Protein AF-A0A535F642-F1 (afdb_monomer_lite)

Sequence (163 aa):
LYGRPDVVITEFTNVEGLWRGGDRIFRDFLYTPAERPVVAQIFGCQPEYFYKAAHVVCELGFDGLDINMGCPAKTIANKGGGAGLIRVPDIAKAIIRAAQKGVRDWANGQTLEDLEMDLERTKRIRQMNEERVHLWGDPRLSKDAPGLRFNRHYRLGTRIAGA

Foldseek 3Di:
DDDQDPAAEFPEAELVCLFVNDPVSCVSLDDAPSRPQYEYEYKDQALQSLLLVLLLCLLLQHLYYHYQQADPPCVALVRCMHVVVVVVVVSVVSNVVSNVNSPVVSVVPDHNVNVVGDPVSSVVSLVSLVVNCVVPVPVQSDPPHPDSPSPPVPDPPPPPDDD

Radius of gyr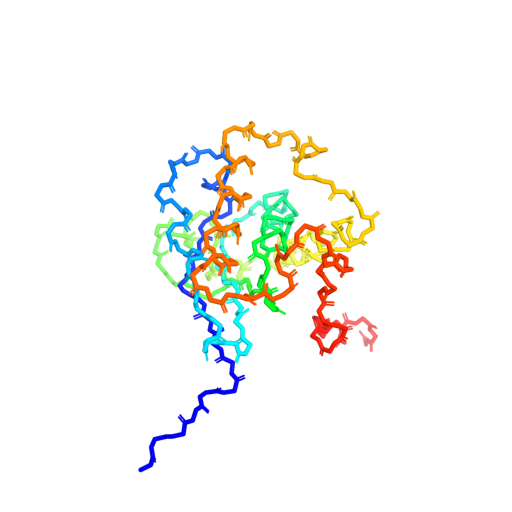ation: 15.93 Å; chains: 1; bounding box: 48×46×40 Å

pLDDT: mean 86.37, std 18.66, range [32.47, 98.81]

Structure (mmCIF, N/CA/C/O backbone):
data_AF-A0A535F642-F1
#
_entry.id   AF-A0A535F642-F1
#
loop_
_atom_site.group_PDB
_atom_site.id
_atom_site.type_symbol
_atom_site.label_atom_id
_atom_site.label_alt_id
_atom_site.label_comp_id
_atom_site.label_asym_id
_atom_site.label_entity_id
_atom_site.label_seq_id
_atom_site.pdbx_PDB_ins_code
_atom_site.Cartn_x
_atom_site.Cartn_y
_atom_site.Cartn_z
_atom_site.occupancy
_atom_site.B_iso_or_equiv
_atom_site.auth_seq_id
_atom_site.auth_comp_id
_atom_site.auth_asym_id
_atom_site.auth_atom_id
_atom_site.pdbx_PDB_model_num
ATOM 1 N N . LEU A 1 1 ? 8.966 -30.818 -13.283 1.00 51.69 1 LEU A N 1
ATOM 2 C CA . LEU A 1 1 ? 8.319 -29.584 -13.780 1.00 51.69 1 LEU A CA 1
ATOM 3 C C . LEU A 1 1 ? 7.514 -29.006 -12.630 1.00 51.69 1 LEU A C 1
ATOM 5 O O . LEU A 1 1 ? 6.480 -29.566 -12.298 1.00 51.69 1 LEU A O 1
ATOM 9 N N . TYR A 1 2 ? 8.024 -27.974 -11.962 1.00 76.19 2 TYR A N 1
ATOM 10 C CA . TYR A 1 2 ? 7.220 -27.208 -11.008 1.00 76.19 2 TYR A CA 1
ATOM 11 C C . TYR A 1 2 ? 6.466 -26.135 -11.802 1.00 76.19 2 TYR A C 1
ATOM 13 O O . TYR A 1 2 ? 7.060 -25.497 -12.671 1.00 76.19 2 TYR A O 1
ATOM 21 N N . GLY A 1 3 ? 5.157 -26.006 -11.578 1.00 82.56 3 GLY A N 1
ATOM 22 C CA . GLY A 1 3 ? 4.324 -25.014 -12.260 1.00 82.56 3 GLY A CA 1
ATOM 23 C C . GLY A 1 3 ? 4.656 -23.593 -11.802 1.00 82.56 3 GLY A C 1
ATOM 24 O O . GLY A 1 3 ? 4.975 -23.378 -10.633 1.00 82.56 3 GLY A O 1
ATOM 25 N N . ARG A 1 4 ? 4.586 -22.626 -12.724 1.00 88.62 4 ARG A N 1
ATOM 26 C CA . ARG A 1 4 ? 4.686 -21.198 -12.392 1.00 88.62 4 ARG A CA 1
ATOM 27 C C . ARG A 1 4 ? 3.379 -20.758 -11.714 1.00 88.62 4 ARG A C 1
ATOM 29 O O . ARG A 1 4 ? 2.325 -21.105 -12.242 1.00 88.62 4 ARG A O 1
ATOM 36 N N . PRO A 1 5 ? 3.419 -20.009 -10.600 1.00 92.12 5 PRO A N 1
ATOM 37 C CA . PRO A 1 5 ? 2.208 -19.461 -9.997 1.00 92.12 5 PRO A CA 1
ATOM 38 C C . PRO A 1 5 ? 1.509 -18.474 -10.946 1.00 92.12 5 PRO A C 1
ATOM 40 O O . PRO A 1 5 ? 2.170 -17.728 -11.674 1.00 92.12 5 PRO A O 1
ATOM 43 N N . ASP A 1 6 ? 0.175 -18.460 -10.919 1.00 93.75 6 ASP A N 1
ATOM 44 C CA . ASP A 1 6 ? -0.639 -17.522 -11.704 1.00 93.75 6 ASP A CA 1
ATOM 45 C C . ASP A 1 6 ? -0.570 -16.091 -11.161 1.00 93.75 6 ASP A C 1
ATOM 47 O O . ASP A 1 6 ? -0.642 -15.137 -11.932 1.00 93.75 6 ASP A O 1
ATOM 51 N N . VAL A 1 7 ? -0.428 -15.945 -9.839 1.00 95.25 7 VAL A N 1
ATOM 52 C CA . VAL A 1 7 ? -0.324 -14.670 -9.118 1.00 95.25 7 VAL A CA 1
ATOM 53 C C . VAL A 1 7 ? 0.658 -14.831 -7.962 1.00 95.25 7 VAL A C 1
ATOM 55 O O . VAL A 1 7 ? 0.629 -15.844 -7.262 1.00 95.25 7 VAL A O 1
ATOM 58 N N . VAL A 1 8 ? 1.499 -13.822 -7.744 1.00 96.50 8 VAL A N 1
ATOM 59 C CA . VAL A 1 8 ? 2.360 -13.705 -6.562 1.00 96.50 8 VAL A CA 1
ATOM 60 C C . VAL A 1 8 ? 1.824 -12.585 -5.675 1.00 96.50 8 VAL A C 1
ATOM 62 O O . VAL A 1 8 ? 1.442 -11.523 -6.164 1.00 96.50 8 VAL A O 1
ATOM 65 N N . ILE A 1 9 ? 1.774 -12.817 -4.366 1.00 96.31 9 ILE A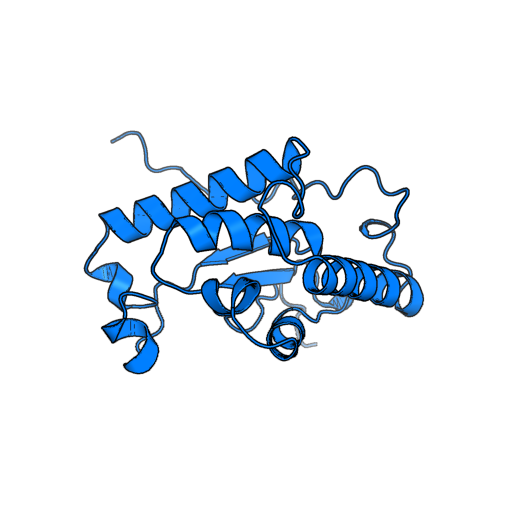 N 1
ATOM 66 C CA . ILE A 1 9 ? 1.341 -11.828 -3.374 1.00 96.31 9 ILE A CA 1
ATOM 67 C C . ILE A 1 9 ? 2.513 -11.588 -2.425 1.00 96.31 9 ILE A C 1
ATOM 69 O O . ILE A 1 9 ? 3.156 -12.548 -2.000 1.00 96.31 9 ILE A O 1
ATOM 73 N N . THR A 1 10 ? 2.809 -10.326 -2.119 1.00 96.06 10 THR A N 1
ATOM 74 C CA . THR A 1 10 ? 3.860 -9.978 -1.153 1.00 96.06 10 THR A CA 1
ATOM 75 C C . THR A 1 10 ? 3.475 -10.393 0.267 1.00 96.06 10 THR A C 1
ATOM 77 O O . THR A 1 10 ? 2.306 -10.635 0.575 1.00 96.06 10 THR A O 1
ATOM 80 N N . GLU A 1 11 ? 4.448 -10.371 1.176 1.00 91.62 11 GLU A N 1
ATOM 81 C CA . GLU A 1 11 ? 4.148 -10.263 2.606 1.00 91.62 11 GLU A CA 1
ATOM 82 C C . GLU A 1 11 ? 3.320 -8.995 2.900 1.00 91.62 11 GLU A C 1
ATOM 84 O O . GLU A 1 11 ? 3.280 -8.053 2.099 1.00 91.62 11 GLU A O 1
ATOM 89 N N . PHE A 1 12 ? 2.627 -8.972 4.043 1.00 89.38 12 PHE A N 1
ATOM 90 C CA . PHE A 1 12 ? 1.717 -7.877 4.383 1.00 89.38 12 PHE A CA 1
ATOM 91 C C . PHE A 1 12 ? 2.422 -6.672 5.013 1.00 89.38 12 PHE A C 1
ATOM 93 O O . PHE A 1 12 ? 3.069 -6.776 6.056 1.00 89.38 12 PHE A O 1
ATOM 100 N N . THR A 1 13 ? 2.166 -5.486 4.460 1.00 95.75 13 THR A N 1
ATOM 101 C CA . THR A 1 13 ? 2.769 -4.230 4.930 1.00 95.75 13 THR A CA 1
ATOM 102 C C . THR A 1 13 ? 1.775 -3.337 5.665 1.00 95.75 13 THR A C 1
ATOM 104 O O . THR A 1 13 ? 0.622 -3.177 5.261 1.00 95.75 13 THR A O 1
ATOM 107 N N . ASN A 1 14 ? 2.210 -2.717 6.764 1.00 95.88 14 ASN A N 1
ATOM 108 C CA . ASN A 1 14 ? 1.354 -1.826 7.543 1.00 95.88 14 ASN A CA 1
ATOM 109 C C . ASN A 1 14 ? 1.135 -0.484 6.823 1.00 95.88 14 ASN A C 1
ATOM 111 O O . ASN A 1 14 ? 2.097 0.225 6.531 1.00 95.88 14 ASN A O 1
ATOM 115 N N . VAL A 1 15 ? -0.124 -0.090 6.615 1.00 97.12 15 VAL A N 1
ATOM 116 C CA . VAL A 1 15 ? -0.463 1.146 5.884 1.00 97.12 15 VAL A CA 1
ATOM 117 C C . VAL A 1 15 ? -0.047 2.432 6.604 1.00 97.12 15 VAL A C 1
ATOM 119 O O . VAL A 1 15 ? 0.326 3.400 5.952 1.00 97.12 15 VAL A O 1
ATOM 122 N N . GLU A 1 16 ? -0.061 2.465 7.939 1.00 95.19 16 GLU A N 1
ATOM 123 C CA . GLU A 1 16 ? 0.347 3.660 8.698 1.00 95.19 16 GLU A CA 1
ATOM 124 C C . GLU A 1 16 ? 1.865 3.859 8.642 1.00 95.19 16 GLU A C 1
ATOM 126 O O . GLU A 1 16 ? 2.360 4.986 8.558 1.00 95.19 16 GLU A O 1
ATOM 131 N N . GLY A 1 17 ? 2.612 2.752 8.640 1.00 94.94 17 GLY A N 1
ATOM 132 C CA . GLY A 1 17 ? 4.067 2.755 8.543 1.00 94.94 17 GLY A CA 1
ATOM 133 C C . GLY A 1 17 ? 4.591 3.372 7.242 1.00 94.94 17 GLY A C 1
ATOM 134 O O . GLY A 1 17 ? 5.702 3.899 7.235 1.00 94.94 17 GLY A O 1
ATOM 135 N N . LEU A 1 18 ? 3.793 3.385 6.169 1.00 94.00 18 LEU A N 1
ATOM 136 C CA . LEU A 1 18 ? 4.160 4.048 4.912 1.00 94.00 18 LEU A CA 1
ATOM 137 C C . LEU A 1 18 ? 4.310 5.566 5.074 1.00 94.00 18 LEU A C 1
ATOM 139 O O . LEU A 1 18 ? 5.112 6.172 4.368 1.00 94.00 18 LEU A O 1
ATOM 143 N N . TRP A 1 19 ? 3.584 6.165 6.023 1.00 91.38 19 TRP A N 1
ATOM 144 C CA . TRP A 1 19 ? 3.661 7.595 6.338 1.00 91.38 19 TRP A CA 1
ATOM 145 C C . TRP A 1 19 ? 4.536 7.881 7.558 1.00 91.38 19 TRP A C 1
ATOM 147 O O . TRP A 1 19 ? 5.281 8.857 7.573 1.00 91.38 19 TRP A O 1
ATOM 157 N N . ARG A 1 20 ? 4.447 7.039 8.594 1.00 88.69 20 ARG A N 1
ATOM 158 C CA . ARG A 1 20 ? 5.036 7.315 9.917 1.00 88.69 20 ARG A CA 1
ATOM 159 C C . ARG A 1 20 ? 6.219 6.416 10.292 1.00 88.69 20 ARG A C 1
ATOM 161 O O . ARG A 1 20 ? 6.837 6.639 11.326 1.00 88.69 20 ARG A O 1
ATOM 168 N N . GLY A 1 21 ? 6.499 5.373 9.512 1.00 88.31 21 GLY A N 1
ATOM 169 C CA . GLY A 1 21 ? 7.513 4.357 9.822 1.00 88.31 21 GLY A CA 1
ATOM 170 C C . GLY A 1 21 ? 8.934 4.750 9.415 1.00 88.31 21 GLY A C 1
ATOM 171 O O . GLY A 1 21 ? 9.200 5.888 9.067 1.00 88.31 21 GLY A O 1
ATOM 172 N N . GLY A 1 22 ? 9.872 3.808 9.418 1.00 89.50 22 GLY A N 1
ATOM 173 C CA . GLY A 1 22 ? 11.195 4.018 8.812 1.00 89.50 22 GLY A CA 1
ATOM 174 C C . GLY A 1 22 ? 11.257 3.506 7.372 1.00 89.50 22 GLY A C 1
ATOM 175 O O . GLY A 1 22 ? 10.414 2.706 6.964 1.00 89.50 22 GLY A O 1
ATOM 176 N N . ASP A 1 23 ? 12.311 3.865 6.640 1.00 87.75 23 ASP A N 1
ATOM 177 C CA . ASP A 1 23 ? 12.541 3.446 5.243 1.00 87.75 23 ASP A CA 1
ATOM 178 C C . ASP A 1 23 ? 12.576 1.930 5.034 1.00 87.75 23 ASP A C 1
ATOM 180 O O . ASP A 1 23 ? 12.368 1.438 3.926 1.00 87.75 23 ASP A O 1
ATOM 184 N N . ARG A 1 24 ? 12.824 1.158 6.099 1.00 91.38 24 ARG A N 1
ATOM 185 C CA . ARG A 1 24 ? 12.838 -0.308 6.035 1.00 91.38 24 ARG A CA 1
ATOM 186 C C . ARG A 1 24 ? 11.519 -0.878 5.509 1.00 91.38 24 ARG A C 1
ATOM 188 O O . ARG A 1 24 ? 11.557 -1.944 4.909 1.00 91.38 24 ARG A O 1
ATOM 195 N N . ILE A 1 25 ? 10.401 -0.171 5.690 1.00 93.00 25 ILE A N 1
ATOM 196 C CA . ILE A 1 25 ? 9.086 -0.612 5.211 1.00 93.00 25 ILE A CA 1
ATOM 197 C C . ILE A 1 25 ? 9.028 -0.777 3.689 1.00 93.00 25 ILE A C 1
ATOM 199 O O . ILE A 1 25 ? 8.287 -1.605 3.176 1.00 93.00 25 ILE A O 1
ATOM 203 N N . PHE A 1 26 ? 9.855 -0.036 2.949 1.00 93.69 26 PHE A N 1
ATOM 204 C CA . PHE A 1 26 ? 9.901 -0.146 1.497 1.00 93.69 26 PHE A CA 1
ATOM 205 C C . PHE A 1 26 ? 10.512 -1.467 1.010 1.00 93.69 26 PHE A C 1
ATOM 207 O O . PHE A 1 26 ? 10.322 -1.834 -0.146 1.00 93.69 26 PHE A O 1
ATOM 214 N N . ARG A 1 27 ? 11.212 -2.213 1.881 1.00 93.31 27 ARG A N 1
ATOM 215 C CA . ARG A 1 27 ? 11.735 -3.548 1.547 1.00 93.31 27 ARG A CA 1
ATOM 216 C C . ARG A 1 27 ? 10.623 -4.558 1.297 1.00 93.31 27 ARG A C 1
ATOM 218 O O . ARG A 1 27 ? 10.797 -5.428 0.452 1.00 93.31 27 ARG A O 1
ATOM 225 N N . ASP A 1 28 ? 9.491 -4.397 1.976 1.00 94.25 28 ASP A N 1
ATOM 226 C CA . ASP A 1 28 ? 8.330 -5.281 1.847 1.00 94.25 28 ASP A CA 1
ATOM 227 C C . ASP A 1 28 ? 7.657 -5.139 0.464 1.00 94.25 28 ASP A C 1
ATOM 229 O O . ASP A 1 28 ? 6.843 -5.968 0.072 1.00 94.25 28 ASP A O 1
ATOM 233 N N . PHE A 1 29 ? 8.027 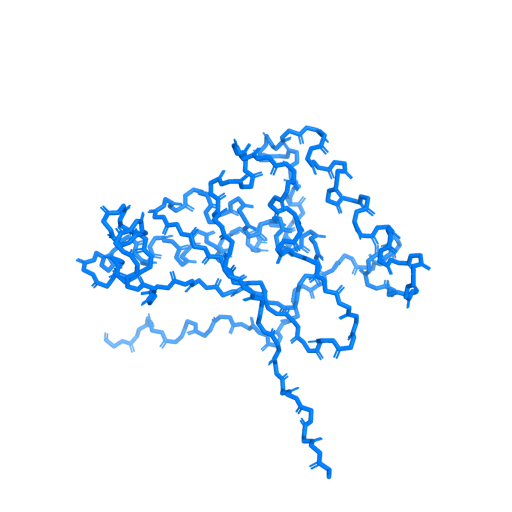-4.102 -0.298 1.00 94.94 29 PHE A N 1
ATOM 234 C CA . PHE A 1 29 ? 7.536 -3.833 -1.648 1.00 94.94 29 PHE A CA 1
ATOM 235 C C . PHE A 1 29 ? 8.556 -4.138 -2.756 1.00 94.94 29 PHE A C 1
ATOM 237 O O . PHE A 1 29 ? 8.372 -3.716 -3.901 1.00 94.94 29 PHE A O 1
ATOM 244 N N . LEU A 1 30 ? 9.653 -4.828 -2.445 1.00 93.56 30 LEU A N 1
ATOM 245 C CA . LEU A 1 30 ? 10.595 -5.275 -3.468 1.00 93.56 30 LEU A CA 1
ATOM 246 C C . LEU A 1 30 ? 10.027 -6.482 -4.216 1.00 93.56 30 LEU A C 1
ATOM 248 O O . LEU A 1 30 ? 9.542 -7.426 -3.604 1.00 93.56 30 LEU A O 1
ATOM 252 N N . TYR A 1 31 ? 10.122 -6.445 -5.541 1.00 93.81 31 TYR A N 1
ATOM 253 C CA . TYR A 1 31 ? 9.771 -7.550 -6.427 1.00 93.81 31 TYR A CA 1
ATOM 254 C C . TYR A 1 31 ? 10.587 -7.467 -7.722 1.00 93.81 31 TYR A C 1
ATOM 256 O O . TYR A 1 31 ? 11.152 -6.424 -8.072 1.00 93.81 31 TYR A O 1
ATOM 264 N N . THR A 1 32 ? 10.613 -8.571 -8.455 1.00 92.31 32 THR A N 1
ATOM 265 C CA . THR A 1 32 ? 11.235 -8.727 -9.770 1.00 92.31 32 THR A CA 1
ATOM 266 C C . THR A 1 32 ? 10.169 -8.913 -10.856 1.00 92.31 32 THR A C 1
ATOM 268 O O . THR A 1 32 ? 9.058 -9.370 -10.574 1.00 92.31 32 THR A O 1
ATOM 271 N N . PRO A 1 33 ? 10.469 -8.627 -12.137 1.00 89.69 33 PRO A N 1
ATOM 272 C CA . PRO A 1 33 ? 9.507 -8.857 -13.217 1.00 89.69 33 PRO A CA 1
ATOM 273 C C . PRO A 1 33 ? 9.033 -10.314 -13.351 1.00 89.69 33 PRO A C 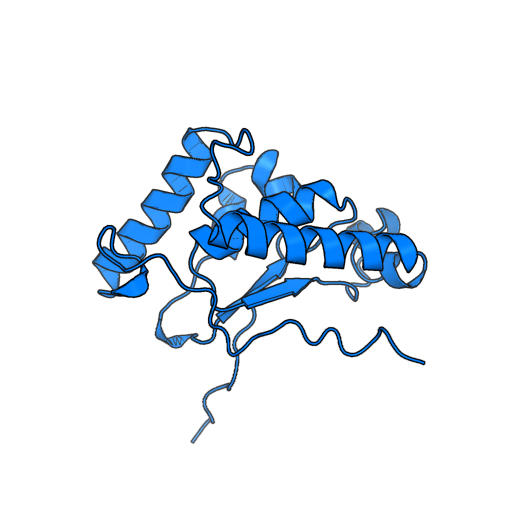1
ATOM 275 O O . PRO A 1 33 ? 7.933 -10.545 -13.851 1.00 89.69 33 PRO A O 1
ATOM 278 N N . ALA A 1 34 ? 9.828 -11.289 -12.894 1.00 90.50 34 ALA A N 1
ATOM 279 C CA . ALA A 1 34 ? 9.489 -12.713 -12.948 1.00 90.50 34 ALA A CA 1
ATOM 280 C C . ALA A 1 34 ? 8.305 -13.090 -12.038 1.00 90.50 34 ALA A C 1
ATOM 282 O O . ALA A 1 34 ? 7.584 -14.044 -12.338 1.00 90.50 34 ALA A O 1
ATOM 283 N N . GLU A 1 35 ? 8.076 -12.321 -10.970 1.00 93.19 35 GLU A N 1
ATOM 284 C CA . GLU A 1 35 ? 6.976 -12.518 -10.017 1.00 93.19 35 GLU A CA 1
ATOM 285 C C . GLU A 1 35 ? 5.634 -12.018 -10.554 1.00 93.19 35 GLU A C 1
ATOM 287 O O . GLU A 1 35 ? 4.597 -12.207 -9.927 1.00 93.19 35 GLU A O 1
ATOM 292 N N . ARG A 1 36 ? 5.618 -11.384 -11.730 1.00 92.12 36 ARG A N 1
ATOM 293 C CA . ARG A 1 36 ? 4.382 -10.826 -12.261 1.00 92.12 36 ARG A CA 1
ATOM 294 C C . ARG A 1 36 ? 3.410 -11.900 -12.774 1.00 92.12 36 ARG A C 1
ATOM 296 O O . ARG A 1 36 ? 3.842 -12.835 -13.470 1.00 92.12 36 ARG A O 1
ATOM 303 N N . PRO A 1 37 ? 2.094 -11.723 -12.541 1.00 94.88 37 PRO A N 1
ATOM 304 C CA . PRO A 1 37 ? 1.469 -10.578 -11.867 1.00 94.88 37 PRO A CA 1
ATOM 305 C C . PRO A 1 37 ? 1.700 -10.583 -10.347 1.00 94.88 37 PRO A C 1
ATOM 307 O O . PRO A 1 37 ? 1.470 -11.595 -9.687 1.00 94.88 37 PRO A O 1
ATOM 310 N N . VAL A 1 38 ? 2.142 -9.437 -9.816 1.00 94.88 38 VAL A N 1
ATOM 311 C CA . VAL A 1 38 ? 2.496 -9.267 -8.399 1.00 94.88 38 VAL A CA 1
ATOM 312 C C . VAL A 1 38 ? 1.533 -8.309 -7.701 1.00 94.88 38 VAL A C 1
ATOM 314 O O . VAL A 1 38 ? 1.276 -7.199 -8.175 1.00 94.88 38 VAL A O 1
ATOM 317 N N . VAL A 1 39 ? 0.993 -8.740 -6.566 1.00 97.44 39 VAL A N 1
ATOM 318 C CA . VAL A 1 39 ? -0.014 -8.020 -5.780 1.00 97.44 39 VAL A CA 1
ATOM 319 C C . VAL A 1 39 ? 0.586 -7.619 -4.438 1.00 97.44 39 VAL A C 1
ATOM 321 O O . VAL A 1 39 ? 1.073 -8.472 -3.697 1.00 97.44 39 VAL A O 1
ATOM 324 N N . ALA A 1 40 ? 0.530 -6.331 -4.104 1.00 97.81 40 ALA A N 1
ATOM 325 C CA . ALA A 1 40 ? 0.945 -5.866 -2.785 1.00 97.81 40 ALA A CA 1
ATOM 326 C C . ALA A 1 40 ? -0.150 -6.168 -1.759 1.00 97.81 40 ALA A C 1
ATOM 328 O O . ALA A 1 40 ? -1.282 -5.702 -1.917 1.00 97.81 40 ALA A O 1
ATOM 329 N N . GLN A 1 41 ? 0.181 -6.893 -0.693 1.00 98.12 41 GLN A N 1
ATOM 330 C CA . GLN A 1 41 ? -0.728 -7.086 0.435 1.00 98.12 41 GLN A CA 1
ATOM 331 C C . GLN A 1 41 ? -0.475 -6.023 1.512 1.00 98.12 41 GLN A C 1
ATOM 333 O O . GLN A 1 41 ? 0.650 -5.826 1.967 1.00 98.12 41 GLN A O 1
ATOM 338 N N . ILE A 1 42 ? -1.529 -5.336 1.952 1.00 98.12 42 ILE A N 1
ATOM 339 C CA . ILE A 1 42 ? -1.449 -4.289 2.980 1.00 98.12 42 ILE A CA 1
ATOM 340 C C . ILE A 1 42 ? -2.425 -4.536 4.133 1.00 98.12 42 ILE A C 1
ATOM 342 O O . ILE A 1 42 ? -3.451 -5.198 3.973 1.00 98.12 42 ILE A O 1
ATOM 346 N N . PHE A 1 43 ? -2.127 -3.994 5.317 1.00 97.62 43 PHE A N 1
ATOM 347 C CA . PHE A 1 43 ? -2.973 -4.147 6.504 1.00 97.62 43 PHE A CA 1
ATOM 348 C C . PHE A 1 43 ? -3.002 -2.902 7.400 1.00 97.62 43 PHE A C 1
ATOM 350 O O . PHE A 1 43 ? -2.064 -2.108 7.442 1.00 97.62 43 PHE A O 1
ATOM 357 N N . GLY A 1 44 ? -4.076 -2.771 8.180 1.00 96.75 44 GLY A N 1
ATOM 358 C CA . GLY A 1 44 ? -4.332 -1.670 9.109 1.00 96.75 44 GLY A CA 1
ATOM 359 C C . GLY A 1 44 ? -5.805 -1.632 9.509 1.00 96.75 44 GLY A C 1
ATOM 360 O O . GLY A 1 44 ? -6.542 -2.576 9.227 1.00 96.75 44 GLY A O 1
ATOM 361 N N . CYS A 1 45 ? -6.238 -0.545 10.145 1.00 95.50 45 CYS A N 1
ATOM 362 C CA . CYS A 1 45 ? -7.632 -0.370 10.576 1.00 95.50 45 CYS A CA 1
ATOM 363 C C . CYS A 1 45 ? -8.238 1.001 10.230 1.00 95.50 45 CYS A C 1
ATOM 365 O O . CYS A 1 45 ? -9.428 1.215 10.442 1.00 95.50 45 CYS A O 1
ATOM 367 N N . GLN A 1 46 ? -7.448 1.921 9.674 1.00 97.50 46 GLN A N 1
ATOM 368 C CA . GLN A 1 46 ? -7.858 3.298 9.406 1.00 97.50 46 GLN A CA 1
ATOM 369 C C . GLN A 1 46 ? -8.047 3.529 7.896 1.00 97.50 46 GLN A C 1
ATOM 371 O O . GLN A 1 46 ? -7.052 3.507 7.167 1.00 97.50 46 GLN A O 1
ATOM 376 N N . PRO A 1 47 ? -9.281 3.773 7.403 1.00 98.44 47 PRO A N 1
ATOM 377 C CA . PRO A 1 47 ? -9.564 3.924 5.972 1.00 98.44 47 PRO A CA 1
ATOM 378 C C . PRO A 1 47 ? -8.697 4.967 5.253 1.00 98.44 47 PRO A C 1
ATOM 380 O O . PRO A 1 47 ? -8.256 4.723 4.133 1.00 98.44 47 PRO A O 1
ATOM 383 N N . GLU A 1 48 ? -8.397 6.096 5.899 1.00 98.12 48 GLU A N 1
ATOM 384 C CA . GLU A 1 48 ? -7.531 7.151 5.350 1.00 98.12 48 GLU A CA 1
ATOM 385 C C . GLU A 1 48 ? -6.175 6.603 4.880 1.00 98.12 48 GLU A C 1
ATOM 387 O O . GLU A 1 48 ? -5.720 6.901 3.775 1.00 98.12 48 GLU A O 1
ATOM 392 N N . TYR A 1 49 ? -5.543 5.750 5.687 1.00 98.25 49 TYR A N 1
ATOM 393 C CA . TYR A 1 49 ? -4.243 5.189 5.341 1.00 98.25 49 TYR A CA 1
ATOM 394 C C . TYR A 1 49 ? -4.326 4.161 4.215 1.00 98.25 49 TYR A C 1
ATOM 396 O O . TYR A 1 49 ? -3.353 3.999 3.490 1.00 98.25 49 TYR A O 1
ATOM 404 N N . PHE A 1 50 ? -5.474 3.515 3.999 1.00 98.62 50 PHE A N 1
ATOM 405 C CA . PHE A 1 50 ? -5.672 2.647 2.833 1.00 98.62 50 PHE A CA 1
ATOM 406 C C . PHE A 1 50 ? -5.824 3.438 1.533 1.00 98.62 50 PHE A C 1
ATOM 408 O O . PHE A 1 50 ? -5.298 3.015 0.507 1.00 98.62 50 PHE A O 1
ATOM 415 N N . TYR A 1 51 ? -6.488 4.597 1.569 1.00 98.69 51 TYR A N 1
ATOM 416 C CA . TYR A 1 51 ? -6.538 5.516 0.426 1.00 98.69 51 TYR A CA 1
ATOM 417 C C . TYR A 1 51 ? -5.135 5.972 0.010 1.00 98.69 51 TYR A C 1
ATOM 419 O O . TYR A 1 51 ? -4.754 5.914 -1.161 1.00 98.69 51 TYR A O 1
ATOM 427 N N . LYS A 1 52 ? -4.353 6.373 1.011 1.00 98.19 52 LYS A N 1
ATOM 428 C CA . LYS A 1 52 ? -2.964 6.806 0.891 1.00 98.19 52 LYS A CA 1
ATOM 429 C C . LYS A 1 52 ? -2.047 5.672 0.404 1.00 98.19 52 LYS A C 1
ATOM 431 O O . LYS A 1 52 ? -1.364 5.814 -0.608 1.00 98.19 52 LYS A O 1
ATOM 436 N N . ALA A 1 53 ? -2.099 4.504 1.041 1.00 98.00 53 ALA A N 1
ATOM 437 C CA . ALA A 1 53 ? -1.312 3.333 0.654 1.00 98.00 53 ALA A CA 1
ATOM 438 C C . ALA A 1 53 ? -1.628 2.840 -0.765 1.00 98.00 53 ALA A C 1
ATOM 440 O O . ALA A 1 53 ? -0.722 2.395 -1.463 1.00 98.00 53 ALA A O 1
ATOM 441 N N . ALA A 1 54 ? -2.880 2.954 -1.221 1.00 98.38 54 ALA A N 1
ATOM 442 C CA . ALA A 1 54 ? -3.242 2.595 -2.588 1.00 98.38 54 ALA A CA 1
ATOM 443 C C . ALA A 1 54 ? -2.473 3.415 -3.636 1.00 98.38 54 ALA A C 1
ATOM 445 O O . ALA A 1 54 ? -2.011 2.834 -4.615 1.00 98.38 54 ALA A O 1
ATOM 446 N N . HIS A 1 55 ? -2.262 4.717 -3.408 1.00 97.69 55 HIS A N 1
ATOM 447 C CA . HIS A 1 55 ? -1.431 5.541 -4.294 1.00 97.69 55 HIS A CA 1
ATOM 448 C C . HIS A 1 55 ? 0.016 5.045 -4.313 1.00 97.69 55 HIS A C 1
ATOM 450 O O . HIS A 1 55 ? 0.593 4.894 -5.381 1.00 97.69 55 HIS A O 1
ATOM 456 N N . VAL A 1 56 ? 0.581 4.715 -3.147 1.00 97.06 56 VAL A N 1
ATOM 457 C CA . VAL A 1 56 ? 1.954 4.186 -3.041 1.00 97.06 56 VAL A CA 1
ATOM 458 C C . VAL A 1 56 ? 2.106 2.869 -3.798 1.00 97.06 56 VAL A C 1
ATOM 460 O O . VAL A 1 56 ? 3.071 2.696 -4.535 1.00 97.06 56 VAL A O 1
ATOM 463 N N . VAL A 1 57 ? 1.151 1.948 -3.653 1.00 97.38 57 VAL A N 1
ATOM 464 C CA . VAL A 1 57 ? 1.164 0.657 -4.359 1.00 97.38 57 VAL A CA 1
ATOM 465 C C . VAL A 1 57 ? 1.090 0.853 -5.876 1.00 97.38 57 VAL A C 1
ATOM 467 O O . VAL A 1 57 ? 1.815 0.180 -6.612 1.00 97.38 57 VAL A O 1
ATOM 470 N N . CYS A 1 58 ? 0.257 1.786 -6.346 1.00 95.69 58 CYS A N 1
ATOM 471 C CA . CYS A 1 58 ? 0.181 2.120 -7.768 1.00 95.69 58 CYS A CA 1
ATOM 472 C C . CYS A 1 58 ? 1.487 2.748 -8.271 1.00 95.69 58 CYS A C 1
ATOM 474 O O . CYS A 1 58 ? 2.021 2.307 -9.286 1.00 95.69 58 CYS A O 1
ATOM 476 N N . GLU A 1 59 ? 2.037 3.711 -7.527 1.00 94.50 59 GLU A N 1
ATOM 477 C CA . GLU A 1 59 ? 3.292 4.390 -7.859 1.00 94.50 59 GLU A CA 1
ATOM 478 C C . GLU A 1 59 ? 4.471 3.408 -7.920 1.00 94.50 59 GLU A C 1
ATOM 480 O O . GLU A 1 59 ? 5.315 3.492 -8.805 1.00 94.50 59 GLU A O 1
ATOM 485 N N . LEU A 1 60 ? 4.508 2.419 -7.021 1.00 94.06 60 LEU A N 1
ATOM 486 C CA . LEU A 1 60 ? 5.502 1.340 -7.021 1.00 94.06 60 LEU A CA 1
ATOM 487 C C . LEU A 1 60 ? 5.288 0.314 -8.147 1.00 94.06 60 LEU A C 1
ATOM 489 O O . LEU A 1 60 ? 6.124 -0.569 -8.351 1.00 94.06 60 LEU A O 1
ATOM 493 N N . GLY A 1 61 ? 4.193 0.403 -8.897 1.00 92.81 61 GLY A N 1
ATOM 494 C CA . GLY A 1 61 ? 3.974 -0.377 -10.109 1.00 92.81 61 GLY A CA 1
ATOM 495 C C . GLY A 1 61 ? 3.517 -1.819 -9.918 1.00 92.81 61 GLY A C 1
ATOM 496 O O . GLY A 1 61 ? 3.781 -2.659 -10.787 1.00 92.81 61 GLY A O 1
ATOM 497 N N . PHE A 1 62 ? 2.871 -2.120 -8.792 1.00 94.81 62 PHE A N 1
ATOM 498 C CA . PHE A 1 62 ? 2.239 -3.420 -8.564 1.00 94.81 62 PHE A CA 1
ATOM 499 C C . PHE A 1 62 ? 1.080 -3.665 -9.537 1.00 94.81 62 PHE A C 1
ATOM 501 O O . PHE A 1 62 ? 0.414 -2.733 -9.985 1.00 94.81 62 PHE A O 1
ATOM 508 N N . ASP A 1 63 ? 0.820 -4.936 -9.850 1.00 94.62 63 ASP A N 1
ATOM 509 C CA . ASP A 1 63 ? -0.290 -5.338 -10.723 1.00 94.62 63 ASP A CA 1
ATOM 510 C C . ASP A 1 63 ? -1.635 -5.391 -9.973 1.00 94.62 63 ASP A C 1
ATOM 512 O O . ASP A 1 63 ? -2.696 -5.414 -10.602 1.00 94.62 63 ASP A O 1
ATOM 516 N N . GLY A 1 64 ? -1.599 -5.398 -8.636 1.00 95.19 64 GLY A N 1
ATOM 517 C CA . GLY A 1 64 ? -2.782 -5.391 -7.785 1.00 95.19 64 GLY A CA 1
ATOM 518 C C . GLY A 1 64 ? -2.502 -4.973 -6.341 1.00 95.19 64 GLY A C 1
ATOM 519 O O . GLY A 1 64 ? -1.354 -4.860 -5.909 1.00 95.19 64 GLY A O 1
ATOM 520 N N . LEU A 1 65 ? -3.587 -4.777 -5.593 1.00 97.12 65 LEU A N 1
ATOM 521 C CA . LEU A 1 65 ? -3.592 -4.484 -4.162 1.00 97.12 65 LEU A CA 1
ATOM 522 C C . LEU A 1 65 ? -4.533 -5.465 -3.460 1.00 97.12 65 LEU A C 1
ATOM 524 O O . LEU A 1 65 ? -5.693 -5.595 -3.857 1.00 97.12 65 LEU A O 1
ATOM 528 N N . ASP A 1 66 ? -4.041 -6.107 -2.406 1.00 98.19 66 ASP A N 1
ATOM 529 C CA . ASP A 1 66 ? -4.808 -6.969 -1.510 1.00 98.19 66 ASP A CA 1
ATOM 530 C C . ASP A 1 66 ? -4.861 -6.378 -0.092 1.00 98.19 66 ASP A C 1
ATOM 532 O O . ASP A 1 66 ? -3.929 -5.709 0.359 1.00 98.19 66 ASP A O 1
ATOM 536 N N . ILE A 1 67 ? -5.965 -6.613 0.620 1.00 98.19 67 ILE A N 1
ATOM 537 C CA . ILE A 1 67 ? -6.171 -6.114 1.983 1.00 98.19 67 ILE A CA 1
ATOM 538 C C . ILE A 1 67 ? -6.242 -7.302 2.933 1.00 98.19 67 ILE A C 1
ATOM 540 O O . ILE A 1 67 ? -7.218 -8.055 2.937 1.00 98.19 67 ILE A O 1
ATOM 544 N N . ASN A 1 68 ? -5.249 -7.426 3.812 1.00 97.19 68 ASN A N 1
ATOM 545 C CA . ASN A 1 68 ? -5.252 -8.476 4.818 1.00 97.19 68 ASN A CA 1
ATOM 546 C C . ASN A 1 68 ? -6.334 -8.204 5.879 1.00 97.19 68 ASN A C 1
ATOM 548 O O . ASN A 1 68 ? -6.187 -7.338 6.747 1.00 97.19 68 ASN A O 1
ATOM 552 N N . MET A 1 69 ? -7.409 -8.990 5.827 1.00 96.75 69 MET A N 1
ATOM 553 C CA . MET A 1 69 ? -8.502 -8.992 6.811 1.00 96.75 69 MET A CA 1
ATOM 554 C C . MET A 1 69 ? -8.558 -10.290 7.635 1.00 96.75 69 MET A C 1
ATOM 556 O O . MET A 1 69 ? -9.558 -10.566 8.292 1.00 96.75 69 MET A O 1
ATOM 560 N N . GLY A 1 70 ? -7.497 -11.106 7.587 1.00 94.44 70 GLY A N 1
ATOM 561 C CA . GLY A 1 70 ? -7.501 -12.471 8.128 1.00 94.44 70 GLY A CA 1
ATOM 562 C C . GLY A 1 70 ? -6.455 -12.758 9.203 1.00 94.44 70 GLY A C 1
ATOM 563 O O . GLY A 1 70 ? -6.591 -13.748 9.915 1.00 94.44 70 GLY A O 1
ATOM 564 N N . CYS A 1 71 ? -5.420 -11.924 9.360 1.00 93.50 71 CYS A N 1
ATOM 565 C CA . CYS A 1 71 ? -4.329 -12.226 10.288 1.00 93.50 71 CYS A CA 1
ATOM 566 C C . CYS A 1 71 ? -4.822 -12.278 11.753 1.00 93.50 71 CYS A C 1
ATOM 568 O O . CYS A 1 71 ? -5.339 -11.271 12.251 1.00 93.50 71 CYS A O 1
ATOM 570 N N . PRO A 1 72 ? -4.649 -13.411 12.469 1.00 94.12 72 PRO A N 1
ATOM 571 C CA . PRO A 1 72 ? -5.123 -13.573 13.844 1.00 94.12 72 PRO A CA 1
ATOM 572 C C . PRO A 1 72 ? -4.137 -13.030 14.889 1.00 94.12 72 PRO A C 1
ATOM 574 O O . PRO A 1 72 ? -4.418 -13.087 16.087 1.00 94.12 72 PRO A O 1
ATOM 577 N N . ALA A 1 73 ? -2.966 -12.529 14.471 1.00 94.88 73 ALA A N 1
ATOM 578 C CA . ALA A 1 73 ? -1.941 -12.027 15.378 1.00 94.88 73 ALA A CA 1
ATOM 579 C C . ALA A 1 73 ? -2.525 -10.970 16.325 1.00 94.88 73 ALA A C 1
ATOM 581 O O . ALA A 1 73 ? -3.033 -9.938 15.885 1.00 94.88 73 ALA A O 1
ATOM 582 N N . LYS A 1 74 ? -2.420 -11.204 17.640 1.00 93.38 74 LYS A N 1
ATOM 583 C CA . LYS A 1 74 ? -3.018 -10.338 18.675 1.00 93.38 74 LYS A CA 1
ATOM 584 C C . LYS A 1 74 ? -2.594 -8.874 18.537 1.00 93.38 74 LYS A C 1
ATOM 586 O O . LYS A 1 74 ? -3.404 -7.981 18.752 1.00 93.38 74 LYS A O 1
ATOM 591 N N . THR A 1 75 ? -1.348 -8.627 18.137 1.00 92.31 75 THR A N 1
ATOM 592 C CA . THR A 1 75 ? -0.786 -7.283 17.917 1.00 92.31 75 THR A CA 1
ATOM 593 C C . THR A 1 75 ? -1.473 -6.505 16.790 1.00 92.31 75 THR A C 1
ATOM 595 O O . THR A 1 75 ? -1.444 -5.275 16.810 1.00 92.31 75 THR A O 1
ATOM 598 N N . ILE A 1 76 ? -2.104 -7.207 15.843 1.00 92.00 76 ILE A N 1
ATOM 599 C CA . ILE A 1 76 ? -2.853 -6.652 14.710 1.00 92.00 76 ILE A CA 1
ATOM 600 C C . ILE A 1 76 ? -4.357 -6.675 15.019 1.00 92.00 76 ILE A C 1
ATOM 602 O O . ILE A 1 76 ? -5.015 -5.633 14.988 1.00 92.00 76 ILE A O 1
ATOM 606 N N . ALA A 1 77 ? -4.889 -7.841 15.399 1.00 94.31 77 ALA A N 1
ATOM 607 C CA . ALA A 1 77 ? -6.314 -8.057 15.641 1.00 94.31 77 ALA A CA 1
ATOM 608 C C . ALA A 1 77 ? -6.876 -7.192 16.780 1.00 94.31 77 ALA A C 1
ATOM 610 O O . ALA A 1 77 ? -7.979 -6.655 16.655 1.00 94.31 77 ALA A O 1
ATOM 611 N N . ASN A 1 78 ? -6.118 -6.989 17.866 1.00 92.44 78 ASN A N 1
ATOM 612 C CA . ASN A 1 78 ? -6.562 -6.144 18.983 1.00 92.44 78 ASN A CA 1
ATOM 613 C C . ASN A 1 78 ? -6.577 -4.651 18.633 1.00 92.44 78 ASN A C 1
ATOM 615 O O . ASN A 1 78 ? -7.277 -3.887 19.287 1.00 92.44 78 ASN A O 1
ATOM 619 N N . LYS A 1 79 ? -5.842 -4.235 17.594 1.00 91.50 79 LYS A N 1
ATOM 620 C CA . LYS A 1 79 ? -5.872 -2.864 17.060 1.00 91.50 79 LYS A CA 1
ATOM 621 C C . LYS A 1 79 ? -6.954 -2.672 15.990 1.00 91.50 79 LYS A C 1
ATOM 623 O O . LYS A 1 79 ? -7.008 -1.624 15.358 1.00 91.50 79 LYS A O 1
ATOM 628 N N . GLY A 1 80 ? -7.794 -3.685 15.760 1.00 90.75 80 GLY A N 1
ATOM 629 C CA . GLY A 1 80 ? -8.865 -3.643 14.767 1.00 90.75 80 GLY A CA 1
ATOM 630 C C . GLY A 1 80 ? -8.415 -3.901 13.327 1.00 90.75 80 GLY A C 1
ATOM 631 O O . GLY A 1 80 ? -9.213 -3.691 12.425 1.00 90.75 80 GLY A O 1
ATOM 632 N N . GLY A 1 81 ? -7.171 -4.337 13.091 1.00 93.12 81 GLY A N 1
ATOM 633 C CA . GLY A 1 81 ? -6.698 -4.781 11.772 1.00 93.12 81 GLY A CA 1
ATOM 634 C C . GLY A 1 81 ? -6.775 -6.303 11.607 1.00 93.12 81 GLY A C 1
ATOM 635 O O . GLY A 1 81 ? -7.093 -7.015 12.560 1.00 93.12 81 GLY A O 1
ATOM 636 N N . GLY A 1 82 ? -6.444 -6.831 10.423 1.00 94.69 82 GLY A N 1
ATOM 637 C CA . GLY A 1 82 ? -6.441 -8.282 10.177 1.00 94.69 82 GLY A CA 1
ATOM 638 C C . GLY A 1 82 ? -7.794 -8.914 10.521 1.00 94.69 82 GLY A C 1
ATOM 639 O O . GLY A 1 82 ? -8.836 -8.331 10.223 1.00 94.69 82 GLY A O 1
ATOM 640 N N . ALA A 1 83 ? -7.793 -10.049 11.228 1.00 96.12 83 ALA A N 1
ATOM 641 C CA . ALA A 1 83 ? -9.021 -10.724 11.670 1.00 96.12 83 ALA A CA 1
ATOM 642 C C . ALA A 1 83 ? -9.912 -9.862 12.589 1.00 96.12 83 ALA A C 1
ATOM 644 O O . ALA A 1 83 ? -11.100 -10.142 12.747 1.00 96.12 83 ALA A O 1
ATOM 645 N N . GLY A 1 84 ? -9.371 -8.788 13.181 1.00 96.19 84 GLY A N 1
ATOM 646 C CA . GLY A 1 84 ? -10.154 -7.811 13.938 1.00 96.19 84 GLY A CA 1
ATOM 647 C C . GLY A 1 84 ? -11.265 -7.168 13.101 1.00 96.19 84 GLY A C 1
ATOM 648 O O . GLY A 1 84 ? -12.345 -6.918 13.639 1.00 96.19 84 GLY A O 1
ATOM 649 N N . LEU A 1 85 ? -11.038 -6.997 11.791 1.00 97.00 85 LEU A N 1
ATOM 650 C CA . LEU A 1 85 ? -11.989 -6.397 10.850 1.00 97.00 85 LEU A CA 1
ATOM 651 C C . LEU A 1 85 ? -13.252 -7.241 10.634 1.00 97.00 85 LEU A C 1
ATOM 653 O O . LEU A 1 85 ? -14.306 -6.680 10.343 1.00 97.00 85 LEU A O 1
ATOM 657 N N . ILE A 1 86 ? -13.185 -8.561 10.850 1.00 95.69 86 ILE A N 1
ATOM 658 C CA . ILE A 1 86 ? -14.336 -9.475 10.717 1.00 95.69 86 ILE A CA 1
ATOM 659 C C . ILE A 1 86 ? -15.471 -9.071 11.672 1.00 95.69 86 ILE A C 1
ATOM 661 O O . ILE A 1 86 ? -16.646 -9.212 11.345 1.00 95.69 86 ILE A O 1
ATOM 665 N N . ARG A 1 87 ? -15.127 -8.519 12.843 1.00 94.75 87 ARG A N 1
ATOM 666 C CA . ARG A 1 87 ? -16.096 -8.078 13.860 1.00 94.75 87 ARG A CA 1
ATOM 667 C C . ARG A 1 87 ? -16.637 -6.666 13.618 1.00 94.75 87 ARG A C 1
ATOM 669 O O . ARG A 1 87 ? -17.587 -6.270 14.283 1.00 94.75 87 ARG A O 1
ATOM 676 N N . VAL A 1 88 ? -16.036 -5.909 12.699 1.00 96.00 88 VAL A N 1
ATOM 677 C CA . VAL A 1 88 ? -16.393 -4.514 12.389 1.00 96.00 88 VAL A CA 1
ATOM 678 C C . VAL A 1 88 ? -16.590 -4.331 10.875 1.00 96.00 88 VAL A C 1
ATOM 680 O O . VAL A 1 88 ? -15.842 -3.595 10.224 1.00 96.00 88 VAL A O 1
ATOM 683 N N . PRO A 1 89 ? -17.603 -4.989 10.276 1.00 96.56 89 PRO A N 1
ATOM 684 C CA . PRO A 1 89 ? -17.781 -5.037 8.823 1.00 96.56 89 PRO A CA 1
ATOM 685 C C . PRO A 1 89 ? -17.951 -3.659 8.170 1.00 96.56 89 PRO A C 1
ATOM 687 O O . PRO A 1 89 ? -17.585 -3.485 7.009 1.00 96.56 89 PRO A O 1
ATOM 690 N N . ASP A 1 90 ? -18.461 -2.659 8.888 1.00 97.75 90 ASP A N 1
ATOM 691 C CA . ASP A 1 90 ? -18.591 -1.303 8.345 1.00 97.75 90 ASP A CA 1
ATOM 692 C C . ASP A 1 90 ? -17.237 -0.600 8.195 1.00 97.75 90 ASP A C 1
ATOM 694 O O . ASP A 1 90 ? -17.007 0.076 7.189 1.00 97.75 90 ASP A O 1
ATOM 698 N N . ILE A 1 91 ? -16.296 -0.846 9.112 1.00 97.25 91 ILE A N 1
ATOM 699 C CA . ILE A 1 91 ? -14.907 -0.392 8.963 1.00 97.25 91 ILE A CA 1
ATOM 700 C C . ILE A 1 91 ? -14.232 -1.134 7.809 1.00 97.25 91 ILE A C 1
ATOM 702 O O . ILE A 1 91 ? -13.579 -0.501 6.981 1.00 97.25 91 ILE A O 1
ATOM 706 N N . ALA A 1 92 ? -14.446 -2.448 7.684 1.00 98.12 92 ALA A N 1
ATOM 707 C CA . ALA A 1 92 ? -13.922 -3.225 6.559 1.00 98.12 92 ALA A CA 1
ATOM 708 C C . ALA A 1 92 ? -14.413 -2.675 5.202 1.00 98.12 92 ALA A C 1
ATOM 710 O O . ALA A 1 92 ? -13.614 -2.458 4.288 1.00 98.12 92 ALA A O 1
ATOM 711 N N . LYS A 1 93 ? -15.710 -2.355 5.082 1.00 98.50 93 LYS A N 1
ATOM 712 C CA . LYS A 1 93 ? -16.279 -1.705 3.886 1.00 98.50 93 LYS A CA 1
ATOM 713 C C . LYS A 1 93 ? -15.665 -0.328 3.633 1.00 98.50 93 LYS A C 1
ATOM 715 O O . LYS A 1 93 ? -15.372 -0.004 2.482 1.00 98.50 93 LYS A O 1
ATOM 720 N N . ALA A 1 94 ? -15.483 0.486 4.674 1.00 98.62 94 ALA A N 1
ATOM 721 C CA . ALA A 1 94 ? -14.868 1.806 4.549 1.00 98.62 94 ALA A CA 1
ATOM 722 C C . ALA A 1 94 ? -13.416 1.708 4.052 1.00 98.62 94 ALA A C 1
ATOM 724 O O . ALA A 1 94 ? -13.034 2.449 3.150 1.00 98.62 94 ALA A O 1
ATOM 725 N N . ILE A 1 95 ? -12.647 0.745 4.567 1.00 98.62 95 ILE A N 1
ATOM 726 C CA . ILE A 1 95 ? -11.283 0.430 4.123 1.00 98.62 95 ILE A CA 1
ATOM 727 C C . ILE A 1 95 ? -11.255 0.039 2.639 1.00 98.62 95 ILE A C 1
ATOM 729 O O . ILE A 1 95 ? -10.486 0.618 1.871 1.00 98.62 95 ILE A O 1
ATOM 733 N N . ILE A 1 96 ? -12.127 -0.882 2.212 1.00 98.62 96 ILE A N 1
ATOM 734 C CA . ILE A 1 96 ? -12.211 -1.312 0.804 1.00 98.62 96 ILE A CA 1
ATOM 735 C C . ILE A 1 96 ? -12.533 -0.120 -0.101 1.00 98.62 96 ILE A C 1
ATOM 737 O O . ILE A 1 96 ? -11.871 0.088 -1.118 1.00 98.62 96 ILE A O 1
ATOM 741 N N . ARG A 1 97 ? -13.527 0.693 0.277 1.00 98.75 97 ARG A N 1
ATOM 742 C CA . ARG A 1 97 ? -13.921 1.888 -0.484 1.00 98.75 97 ARG A CA 1
ATOM 743 C C . ARG A 1 97 ? -12.792 2.911 -0.562 1.00 98.75 97 ARG A C 1
ATOM 745 O O . ARG A 1 97 ? -12.583 3.488 -1.624 1.00 98.75 97 ARG A O 1
ATOM 752 N N . ALA A 1 98 ? -12.060 3.117 0.530 1.00 98.81 98 ALA A N 1
ATOM 753 C CA . ALA A 1 98 ? -10.933 4.036 0.571 1.00 98.81 98 ALA A CA 1
ATOM 754 C C . ALA A 1 98 ? -9.793 3.574 -0.347 1.00 98.81 98 ALA A C 1
ATOM 756 O O . ALA A 1 98 ? -9.327 4.365 -1.162 1.00 98.81 98 ALA A O 1
ATOM 757 N N . ALA A 1 99 ? -9.416 2.292 -0.306 1.00 98.69 99 ALA A N 1
ATOM 758 C CA . ALA A 1 99 ? -8.419 1.735 -1.222 1.00 98.69 99 ALA A CA 1
ATOM 759 C C . ALA A 1 99 ? -8.857 1.868 -2.693 1.00 98.69 99 ALA A C 1
ATOM 761 O O . ALA A 1 99 ? -8.097 2.351 -3.529 1.00 98.69 99 ALA A O 1
ATOM 762 N N . GLN A 1 100 ? -10.112 1.524 -3.010 1.00 98.44 100 GLN A N 1
ATOM 763 C CA . GLN A 1 100 ? -10.670 1.672 -4.362 1.00 98.44 100 GLN A CA 1
ATOM 764 C C . GLN A 1 100 ? -10.676 3.122 -4.853 1.00 98.44 100 GLN A C 1
ATOM 766 O O . GLN A 1 100 ? -10.411 3.376 -6.029 1.00 98.44 100 GLN A O 1
ATOM 771 N N . LYS A 1 101 ? -11.019 4.069 -3.974 1.00 98.38 101 LYS A N 1
ATOM 772 C CA . LYS A 1 101 ? -10.969 5.499 -4.284 1.00 98.38 101 LYS A CA 1
ATOM 773 C C . LYS A 1 101 ? -9.522 5.938 -4.523 1.00 98.38 101 LYS A C 1
ATOM 775 O O . LYS A 1 101 ? -9.277 6.624 -5.501 1.00 98.38 101 LYS A O 1
ATOM 780 N N . GLY A 1 102 ? -8.576 5.465 -3.710 1.00 98.19 102 GLY A N 1
ATOM 781 C CA . GLY A 1 102 ? -7.158 5.786 -3.857 1.00 98.19 102 GLY A CA 1
ATOM 782 C C . GLY A 1 102 ? -6.581 5.342 -5.201 1.00 98.19 102 GLY A C 1
ATOM 783 O O . GLY A 1 102 ? -5.999 6.150 -5.911 1.00 98.19 102 GLY A O 1
ATOM 784 N N . VAL A 1 103 ? -6.838 4.094 -5.613 1.00 96.94 103 VAL A N 1
ATOM 785 C CA . VAL A 1 103 ? -6.433 3.601 -6.947 1.00 96.94 103 VAL A CA 1
ATOM 786 C C . VAL A 1 103 ? -7.047 4.448 -8.068 1.00 96.94 103 VAL A C 1
ATOM 788 O O . VAL A 1 103 ? -6.386 4.754 -9.058 1.00 96.94 103 VAL A O 1
ATOM 791 N N . ARG A 1 104 ? -8.325 4.822 -7.932 1.00 97.00 104 ARG A N 1
ATOM 792 C CA . ARG A 1 104 ? -9.039 5.615 -8.941 1.00 97.00 104 ARG A CA 1
ATOM 793 C C . ARG A 1 104 ? -8.467 7.020 -9.073 1.00 97.00 104 ARG A C 1
ATOM 795 O O . ARG A 1 104 ? -8.301 7.485 -10.193 1.00 97.00 104 ARG A O 1
ATOM 802 N N . ASP A 1 105 ? -8.199 7.680 -7.957 1.00 96.88 105 ASP A N 1
ATOM 803 C CA . ASP A 1 105 ? -7.746 9.068 -7.964 1.00 96.88 105 ASP A CA 1
ATOM 804 C C . ASP A 1 105 ? -6.288 9.172 -8.404 1.00 96.88 105 ASP A C 1
ATOM 806 O O . ASP A 1 105 ? -5.975 10.037 -9.221 1.00 96.88 105 ASP A O 1
ATOM 810 N N . TRP A 1 106 ? -5.445 8.209 -8.016 1.00 96.75 106 TRP A N 1
ATOM 811 C CA . TRP A 1 106 ? -4.114 8.041 -8.600 1.00 96.75 106 TRP A CA 1
ATOM 812 C C . TRP A 1 106 ? -4.189 7.876 -10.126 1.00 96.75 106 TRP A C 1
ATOM 814 O O . TRP A 1 106 ? -3.516 8.581 -10.873 1.00 96.75 106 TRP A O 1
ATOM 824 N N . ALA A 1 107 ? -5.088 7.015 -10.622 1.00 90.00 107 ALA A N 1
ATOM 825 C CA . ALA A 1 107 ? -5.283 6.826 -12.063 1.00 90.00 107 ALA A CA 1
ATOM 826 C C . ALA A 1 107 ? -5.841 8.076 -12.776 1.00 90.00 107 ALA A C 1
ATOM 828 O O . ALA A 1 107 ? -5.677 8.211 -13.989 1.00 90.00 107 ALA A O 1
ATOM 829 N N . ASN A 1 108 ? -6.486 8.981 -12.034 1.00 93.00 108 ASN A N 1
ATOM 830 C CA . ASN A 1 108 ? -6.948 10.284 -12.513 1.00 93.00 108 ASN A CA 1
ATOM 831 C C . ASN A 1 108 ? -5.876 11.384 -12.387 1.00 93.00 108 ASN A C 1
ATOM 833 O O . ASN A 1 108 ? -6.164 12.540 -12.693 1.00 93.00 108 ASN A O 1
ATOM 837 N N . GLY A 1 109 ? -4.656 11.037 -11.968 1.00 91.12 109 GLY A N 1
ATOM 838 C CA . GLY A 1 109 ? -3.508 11.939 -11.924 1.00 91.12 109 GLY A CA 1
ATOM 839 C C . GLY A 1 109 ? -3.200 12.539 -10.555 1.00 91.12 109 GLY A C 1
ATOM 840 O O . GLY A 1 109 ? -2.310 13.382 -10.484 1.00 91.12 109 GLY A O 1
ATOM 841 N N . GLN A 1 110 ? -3.888 12.132 -9.480 1.00 95.12 110 GLN A N 1
ATOM 842 C CA . GLN A 1 110 ? -3.502 12.553 -8.133 1.00 95.12 110 GLN A CA 1
ATOM 843 C C . GLN A 1 110 ? -2.145 11.946 -7.750 1.00 95.12 110 GLN A C 1
ATOM 845 O O . GLN A 1 110 ? -1.921 10.740 -7.879 1.00 95.12 110 GLN A O 1
ATOM 850 N N . THR A 1 111 ? -1.241 12.790 -7.265 1.00 95.00 111 THR A N 1
ATOM 851 C CA . THR A 1 111 ? 0.146 12.440 -6.938 1.00 95.00 111 THR A CA 1
ATOM 852 C C . THR A 1 111 ? 0.333 12.144 -5.448 1.00 95.00 111 THR A C 1
ATOM 854 O O . THR A 1 111 ? -0.547 12.399 -4.627 1.00 95.00 111 THR A O 1
ATOM 857 N N . LEU A 1 112 ? 1.497 11.604 -5.070 1.00 95.12 112 LEU A N 1
ATOM 858 C CA . LEU A 1 112 ? 1.854 11.420 -3.656 1.00 95.12 112 LEU A CA 1
ATOM 859 C C . LEU A 1 112 ? 2.059 12.762 -2.936 1.00 95.12 112 LEU A C 1
ATOM 861 O O . LEU A 1 112 ? 1.764 12.868 -1.745 1.00 95.12 112 LEU A O 1
ATOM 865 N N . GLU A 1 113 ? 2.515 13.787 -3.655 1.00 95.00 113 GLU A N 1
ATOM 866 C CA . GLU A 1 113 ? 2.633 15.156 -3.156 1.00 95.00 113 GLU A CA 1
ATOM 867 C C . GLU A 1 113 ? 1.267 15.777 -2.834 1.00 95.00 113 GLU A C 1
ATOM 869 O O . GLU A 1 113 ? 1.128 16.403 -1.784 1.00 95.00 113 GLU A O 1
ATOM 874 N N . ASP A 1 114 ? 0.239 15.526 -3.655 1.00 96.94 114 ASP A N 1
ATOM 875 C CA . ASP A 1 114 ? -1.141 15.965 -3.374 1.00 96.94 114 ASP A CA 1
ATOM 876 C C . ASP A 1 114 ? -1.717 15.334 -2.093 1.00 96.94 114 ASP A C 1
ATOM 878 O O . ASP A 1 114 ? -2.702 15.820 -1.538 1.00 96.94 114 ASP A O 1
ATOM 882 N N . LEU A 1 115 ? -1.122 14.229 -1.625 1.00 96.50 115 LEU A N 1
ATOM 883 C CA . LEU A 1 115 ? -1.471 13.551 -0.373 1.00 96.50 115 LEU A CA 1
ATOM 884 C C . LEU A 1 115 ? -0.593 13.958 0.810 1.00 96.50 115 LEU A C 1
ATOM 886 O O . LEU A 1 115 ? -0.661 13.312 1.865 1.00 96.50 115 LEU A O 1
ATOM 890 N N . GLU A 1 116 ? 0.243 14.980 0.624 1.00 95.56 116 GLU A N 1
ATOM 891 C CA . GLU A 1 116 ? 1.183 15.482 1.624 1.00 95.56 116 GLU A CA 1
ATOM 892 C C . GLU A 1 116 ? 2.153 14.385 2.107 1.00 95.56 116 GLU A C 1
ATOM 894 O O . GLU A 1 116 ? 2.536 14.333 3.279 1.00 95.56 116 GLU A O 1
ATOM 899 N N . MET A 1 117 ? 2.538 13.452 1.221 1.00 94.62 117 MET A N 1
ATOM 900 C CA . MET A 1 117 ? 3.624 12.523 1.534 1.00 94.62 117 MET A CA 1
ATOM 901 C C . MET A 1 117 ? 4.950 13.286 1.633 1.00 94.62 117 MET A C 1
ATOM 903 O O . MET A 1 117 ? 5.264 14.131 0.797 1.00 94.62 117 MET A O 1
ATOM 907 N N . ASP A 1 118 ? 5.746 12.934 2.644 1.00 94.25 118 ASP A N 1
ATOM 908 C CA . ASP A 1 118 ? 7.100 13.449 2.828 1.00 94.25 118 ASP A CA 1
ATOM 909 C C . ASP A 1 118 ? 7.962 13.308 1.558 1.00 94.25 118 ASP A C 1
ATOM 911 O O . ASP A 1 118 ? 7.961 12.272 0.886 1.00 94.25 118 ASP A O 1
ATOM 915 N N . LEU A 1 119 ? 8.729 14.357 1.251 1.00 93.19 119 LEU A N 1
ATOM 916 C CA . LEU A 1 119 ? 9.504 14.449 0.017 1.00 93.19 119 LEU A CA 1
ATOM 917 C C . LEU A 1 119 ? 10.553 13.336 -0.103 1.00 93.19 119 LEU A C 1
ATOM 919 O O . LEU A 1 119 ? 10.749 12.803 -1.197 1.00 93.19 119 LEU A O 1
ATOM 923 N N . GLU A 1 120 ? 11.223 12.971 0.990 1.00 93.62 120 GLU A N 1
ATOM 924 C CA . GLU A 1 120 ? 12.262 11.938 0.961 1.00 93.62 120 GLU A CA 1
ATOM 925 C C . GLU A 1 120 ? 11.658 10.552 0.721 1.00 93.62 120 GLU A C 1
ATOM 927 O O . GLU A 1 120 ? 12.208 9.756 -0.045 1.00 93.62 120 GLU A O 1
ATOM 932 N N . ARG A 1 121 ? 10.459 10.289 1.250 1.00 93.69 121 ARG A N 1
ATOM 933 C CA . ARG A 1 121 ? 9.705 9.070 0.914 1.00 93.69 121 ARG A CA 1
ATOM 934 C C . ARG A 1 121 ? 9.304 9.014 -0.550 1.00 93.69 121 ARG A C 1
ATOM 936 O O . ARG A 1 121 ? 9.479 7.978 -1.193 1.00 93.69 121 ARG A O 1
ATOM 943 N N . THR A 1 122 ? 8.785 10.114 -1.089 1.00 93.44 122 THR A N 1
ATOM 944 C CA . THR A 1 122 ? 8.383 10.166 -2.498 1.00 93.44 122 THR A CA 1
ATOM 945 C C . THR A 1 122 ? 9.594 9.975 -3.416 1.00 93.44 122 THR A C 1
ATOM 947 O O . THR A 1 122 ? 9.532 9.196 -4.371 1.00 93.44 122 THR A O 1
ATOM 950 N N . LYS A 1 123 ? 10.739 10.597 -3.093 1.00 93.56 123 LYS A N 1
ATOM 951 C CA . LYS A 1 123 ? 12.017 10.343 -3.781 1.00 93.56 123 LYS A CA 1
ATOM 952 C C . LYS A 1 123 ? 12.431 8.879 -3.684 1.00 93.56 123 LYS A C 1
ATOM 954 O O . LYS A 1 123 ? 12.823 8.306 -4.696 1.00 93.56 123 LYS A O 1
ATOM 959 N N . ARG A 1 124 ? 12.298 8.254 -2.511 1.00 94.38 124 ARG A N 1
ATOM 960 C CA . ARG A 1 124 ? 12.635 6.840 -2.317 1.00 94.38 124 ARG A CA 1
ATOM 961 C C . ARG A 1 124 ? 11.791 5.913 -3.194 1.00 94.38 124 ARG A C 1
ATOM 963 O O . ARG A 1 124 ? 12.342 5.008 -3.814 1.00 94.38 124 ARG A O 1
ATOM 970 N N . ILE A 1 125 ? 10.482 6.143 -3.283 1.00 93.44 125 ILE A N 1
ATOM 971 C CA . ILE A 1 125 ? 9.584 5.366 -4.155 1.00 93.44 125 ILE A CA 1
ATOM 972 C C . ILE A 1 125 ? 10.026 5.478 -5.620 1.00 93.44 125 ILE A C 1
ATOM 974 O O . ILE A 1 125 ? 10.173 4.464 -6.306 1.00 93.44 125 ILE A O 1
ATOM 978 N N . ARG A 1 126 ? 10.309 6.701 -6.083 1.00 91.50 126 ARG A N 1
ATOM 979 C CA . ARG A 1 126 ? 10.787 6.954 -7.451 1.00 91.50 126 ARG A CA 1
ATOM 980 C C . ARG A 1 126 ? 12.144 6.302 -7.711 1.00 91.50 126 ARG A C 1
ATOM 982 O O . ARG A 1 126 ? 12.300 5.635 -8.728 1.00 91.50 126 ARG A O 1
ATOM 989 N N . GLN A 1 127 ? 13.078 6.404 -6.768 1.00 92.62 127 GLN A N 1
ATOM 990 C CA . GLN A 1 127 ? 14.379 5.741 -6.844 1.00 92.62 127 GLN A CA 1
ATOM 991 C C . GLN A 1 127 ? 14.225 4.220 -6.987 1.00 92.62 127 GLN A C 1
ATOM 993 O O . GLN A 1 127 ? 14.865 3.618 -7.841 1.00 92.62 127 GLN A O 1
ATOM 998 N N . MET A 1 128 ? 13.333 3.590 -6.215 1.00 91.94 128 MET A N 1
ATOM 999 C CA . MET A 1 128 ? 13.081 2.149 -6.337 1.00 91.94 128 MET A CA 1
ATOM 1000 C C . MET A 1 128 ? 12.543 1.754 -7.717 1.00 91.94 128 MET A C 1
ATOM 1002 O O . MET A 1 128 ? 12.807 0.643 -8.181 1.00 91.94 128 MET A O 1
ATOM 1006 N N . ASN A 1 129 ? 11.753 2.620 -8.358 1.00 90.19 129 ASN A N 1
ATOM 1007 C CA . ASN A 1 129 ? 11.286 2.398 -9.726 1.00 90.19 129 ASN A CA 1
ATOM 1008 C C . ASN A 1 129 ? 12.444 2.531 -10.725 1.00 90.19 129 ASN A C 1
ATOM 1010 O O . ASN A 1 129 ? 12.609 1.659 -11.574 1.00 90.19 129 ASN A O 1
ATOM 1014 N N . GLU A 1 130 ? 13.274 3.569 -10.593 1.00 89.12 130 GLU A N 1
ATOM 1015 C CA . GLU A 1 130 ? 14.456 3.789 -11.439 1.00 89.12 130 GLU A CA 1
ATOM 1016 C C . GLU A 1 130 ? 15.459 2.632 -11.335 1.00 89.12 130 GLU A C 1
ATOM 1018 O O . GLU A 1 130 ? 15.920 2.125 -12.356 1.00 89.12 130 GLU A O 1
ATOM 1023 N N . GLU A 1 131 ? 15.736 2.150 -10.121 1.00 89.88 131 GLU A N 1
ATOM 1024 C CA . GLU A 1 131 ? 16.574 0.971 -9.876 1.00 89.88 131 GLU A CA 1
ATOM 1025 C C . GLU A 1 131 ? 15.997 -0.274 -10.565 1.00 89.88 131 GLU A C 1
ATOM 1027 O O . GLU A 1 131 ? 16.733 -1.033 -11.197 1.00 89.88 131 GLU A O 1
ATOM 1032 N N . ARG A 1 132 ? 14.671 -0.470 -10.517 1.00 89.00 132 ARG A N 1
ATOM 1033 C CA . ARG A 1 132 ? 14.002 -1.578 -11.218 1.00 89.00 132 ARG A CA 1
ATOM 1034 C C . ARG A 1 132 ? 14.102 -1.462 -12.739 1.00 89.00 132 ARG A C 1
ATOM 1036 O O . ARG A 1 132 ? 14.337 -2.477 -13.396 1.00 89.00 132 ARG A O 1
ATOM 1043 N N . VAL A 1 133 ? 13.964 -0.260 -13.300 1.00 84.62 133 VAL A N 1
ATOM 1044 C CA . VAL A 1 133 ? 14.182 -0.018 -14.738 1.00 84.62 133 VAL A CA 1
ATOM 1045 C C . VAL A 1 133 ? 15.637 -0.292 -15.108 1.00 84.62 133 VAL A C 1
ATOM 1047 O O . VAL A 1 133 ? 15.892 -0.962 -16.101 1.00 84.62 133 VAL A O 1
ATOM 1050 N N . HIS A 1 134 ? 16.592 0.178 -14.308 1.00 87.44 134 HIS A N 1
ATOM 1051 C CA . HIS A 1 134 ? 18.014 -0.003 -14.582 1.00 87.44 134 HIS A CA 1
ATOM 1052 C C . HIS A 1 134 ? 18.434 -1.478 -14.553 1.00 87.44 134 HIS A C 1
ATOM 1054 O O . HIS A 1 134 ? 19.135 -1.936 -15.452 1.00 87.44 134 HIS A O 1
ATOM 1060 N N . LEU A 1 135 ? 17.985 -2.227 -13.542 1.00 88.31 135 LEU A N 1
ATOM 1061 C CA . LEU A 1 135 ? 18.368 -3.628 -13.354 1.00 88.31 135 LEU A CA 1
ATOM 1062 C C . LEU A 1 135 ? 17.693 -4.573 -14.354 1.00 88.31 135 LEU A C 1
ATOM 1064 O O . LEU A 1 135 ? 18.302 -5.559 -14.762 1.00 88.31 135 LEU A O 1
ATOM 1068 N N . TRP A 1 136 ? 16.440 -4.296 -14.731 1.00 85.75 136 TRP A N 1
ATOM 1069 C CA . TRP A 1 136 ? 15.613 -5.261 -15.466 1.00 85.75 136 TRP A CA 1
ATOM 1070 C C . TRP A 1 136 ? 15.027 -4.744 -16.780 1.00 85.75 136 TRP A C 1
ATOM 1072 O O . TRP A 1 136 ? 14.384 -5.509 -17.496 1.00 85.75 136 TRP A O 1
ATOM 1082 N N . GLY A 1 137 ? 15.198 -3.459 -17.091 1.00 80.12 137 GLY A N 1
ATOM 1083 C CA . GLY A 1 137 ? 14.631 -2.835 -18.282 1.00 80.12 137 GLY A CA 1
ATOM 1084 C C . GLY A 1 137 ? 13.101 -2.817 -18.312 1.00 80.12 137 GLY A C 1
ATOM 1085 O O . GLY A 1 137 ? 12.549 -2.833 -19.406 1.00 80.12 137 GLY A O 1
ATOM 1086 N N . ASP A 1 138 ? 12.400 -2.831 -17.163 1.00 72.00 138 ASP A N 1
ATOM 1087 C CA . ASP A 1 138 ? 10.924 -2.877 -17.128 1.00 72.00 138 ASP A CA 1
ATOM 1088 C C . ASP A 1 138 ? 10.326 -1.595 -17.747 1.00 72.00 138 ASP A C 1
ATOM 1090 O O . ASP A 1 138 ? 10.346 -0.534 -17.113 1.00 72.00 138 ASP A O 1
ATOM 1094 N N . PRO A 1 139 ? 9.754 -1.656 -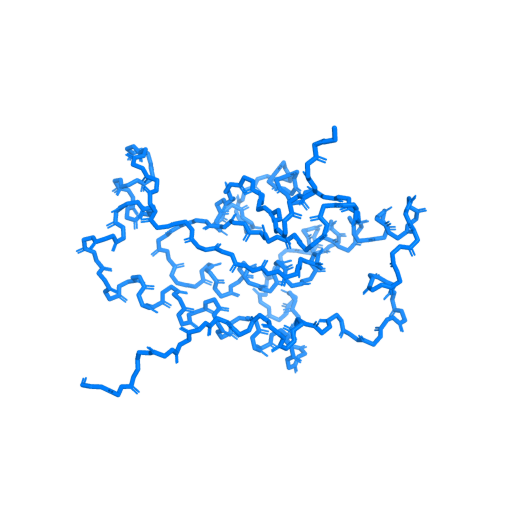18.966 1.00 66.12 139 PRO A N 1
ATOM 1095 C CA . PRO A 1 139 ? 9.356 -0.459 -19.701 1.00 66.12 139 PRO A CA 1
ATOM 1096 C C . PRO A 1 139 ? 8.143 0.243 -19.082 1.00 66.12 139 PRO A C 1
ATOM 1098 O O . PRO A 1 139 ? 7.879 1.391 -19.420 1.00 66.12 139 PRO A O 1
ATOM 1101 N N . ARG A 1 140 ? 7.402 -0.408 -18.170 1.00 66.94 140 ARG A N 1
ATOM 1102 C CA . ARG A 1 140 ? 6.213 0.177 -17.515 1.00 66.94 140 ARG A CA 1
ATOM 1103 C C . ARG A 1 140 ? 6.554 1.208 -16.449 1.00 66.94 140 ARG A C 1
ATOM 1105 O O . ARG A 1 140 ? 5.697 2.013 -16.109 1.00 66.94 140 ARG A O 1
ATOM 1112 N N . LEU A 1 141 ? 7.768 1.142 -15.912 1.00 67.75 141 LEU A N 1
ATOM 1113 C CA . LEU A 1 141 ? 8.267 2.029 -14.860 1.00 67.75 141 LEU A CA 1
ATOM 1114 C C . LEU A 1 141 ? 9.145 3.151 -15.426 1.00 67.75 141 LEU A C 1
ATOM 1116 O O . LEU A 1 141 ? 9.663 3.969 -14.669 1.00 67.75 141 LEU A O 1
ATOM 1120 N N . SER A 1 142 ? 9.327 3.182 -16.751 1.00 63.69 142 SER A N 1
ATOM 1121 C CA . SER A 1 142 ? 10.020 4.272 -17.430 1.00 63.69 142 SER A CA 1
ATOM 1122 C C . SER A 1 142 ? 9.268 5.589 -17.235 1.00 63.69 142 SER A C 1
ATOM 1124 O O . SER A 1 142 ? 8.038 5.616 -17.248 1.00 63.69 142 SER A O 1
ATOM 1126 N N . LYS A 1 143 ? 10.010 6.697 -17.132 1.00 57.56 143 LYS A N 1
ATOM 1127 C CA . LYS A 1 143 ? 9.454 8.063 -17.084 1.00 57.56 143 LYS A CA 1
ATOM 1128 C C . LYS A 1 143 ? 8.610 8.399 -18.319 1.00 57.56 143 LYS A C 1
ATOM 1130 O O . LYS A 1 143 ? 7.710 9.224 -18.229 1.00 57.56 143 LYS A O 1
ATOM 1135 N N . ASP A 1 144 ? 8.871 7.712 -19.431 1.00 53.84 144 ASP A N 1
ATOM 1136 C CA . ASP A 1 144 ? 8.166 7.873 -20.706 1.00 53.84 144 ASP A CA 1
ATOM 1137 C C . ASP A 1 144 ? 7.031 6.850 -20.898 1.00 53.84 144 ASP A C 1
ATOM 1139 O O . ASP A 1 144 ? 6.367 6.830 -21.938 1.00 53.84 144 ASP A O 1
ATOM 1143 N N . ALA A 1 145 ? 6.810 5.957 -19.924 1.00 55.47 145 ALA A N 1
ATOM 1144 C CA . ALA A 1 145 ? 5.748 4.968 -20.008 1.00 55.47 145 ALA A CA 1
ATOM 1145 C C . ALA A 1 145 ? 4.384 5.680 -19.985 1.00 55.47 145 ALA A C 1
ATOM 1147 O O . ALA A 1 145 ? 4.149 6.515 -19.108 1.00 55.47 145 ALA A O 1
ATOM 1148 N N . PRO A 1 146 ? 3.445 5.354 -20.896 1.00 46.72 146 PRO A N 1
ATOM 1149 C CA . PRO A 1 146 ? 2.085 5.865 -20.795 1.00 46.72 146 PRO A CA 1
ATOM 1150 C C . PRO A 1 146 ? 1.527 5.391 -19.451 1.00 46.72 146 PRO A C 1
ATOM 1152 O O . PRO A 1 146 ? 1.354 4.186 -19.277 1.00 46.72 146 PRO A O 1
ATOM 1155 N N . GLY A 1 147 ? 1.330 6.341 -18.525 1.00 49.34 147 GLY A N 1
ATOM 1156 C CA . GLY A 1 147 ? 1.187 6.143 -17.076 1.00 49.34 147 GLY A CA 1
ATOM 1157 C C . GLY A 1 147 ? 0.624 4.787 -16.665 1.00 49.34 147 GLY A C 1
ATOM 1158 O O . GLY A 1 147 ? -0.400 4.359 -17.197 1.00 49.34 147 GLY A O 1
ATOM 1159 N N . LEU A 1 148 ? 1.329 4.124 -15.744 1.00 47.84 148 LEU A N 1
ATOM 1160 C CA . LEU A 1 148 ? 1.137 2.744 -15.296 1.00 47.84 148 LEU A CA 1
ATOM 1161 C C . LEU A 1 148 ? -0.356 2.399 -15.159 1.00 47.84 148 LEU A C 1
ATOM 1163 O O . LEU A 1 148 ? -1.000 2.658 -14.151 1.00 47.84 148 LEU A O 1
ATOM 1167 N N . ARG A 1 149 ? -0.971 1.862 -16.217 1.00 47.16 149 ARG A N 1
ATOM 1168 C CA . ARG A 1 149 ? -2.411 1.600 -16.190 1.00 47.16 149 ARG A CA 1
ATOM 1169 C C . ARG A 1 149 ? -2.619 0.412 -15.268 1.00 47.16 149 ARG A C 1
ATOM 1171 O O . ARG A 1 149 ? -2.327 -0.709 -15.679 1.00 47.16 149 ARG A O 1
ATOM 1178 N N . PHE A 1 150 ? -3.131 0.652 -14.059 1.00 45.16 150 PHE A N 1
ATOM 1179 C CA . PHE A 1 150 ? -3.648 -0.407 -13.194 1.00 45.16 150 PHE A CA 1
ATOM 1180 C C . PHE A 1 150 ? -4.548 -1.280 -14.070 1.00 45.16 150 PHE A C 1
ATOM 1182 O O . PHE A 1 150 ? -5.528 -0.797 -14.653 1.00 45.16 150 PHE A O 1
ATOM 1189 N N . ASN A 1 151 ? -4.095 -2.505 -14.329 1.00 39.56 151 ASN A N 1
ATOM 1190 C CA . ASN A 1 151 ? -4.549 -3.248 -15.492 1.00 39.56 151 ASN A CA 1
ATOM 1191 C C . ASN A 1 151 ? -6.063 -3.454 -15.357 1.00 39.56 151 ASN A C 1
ATOM 1193 O O . ASN A 1 151 ? -6.528 -4.015 -14.364 1.00 39.56 151 ASN A O 1
ATOM 1197 N N . ARG A 1 152 ? -6.850 -3.000 -16.346 1.00 36.28 152 ARG A N 1
ATOM 1198 C CA . ARG A 1 152 ? -8.333 -3.048 -16.331 1.00 36.28 152 ARG A CA 1
ATOM 1199 C C . ARG A 1 152 ? -8.908 -4.459 -16.112 1.00 36.28 152 ARG A C 1
ATOM 1201 O O . ARG A 1 152 ? -10.110 -4.593 -15.896 1.00 36.28 152 ARG A O 1
ATOM 1208 N N . HIS A 1 153 ? -8.062 -5.486 -16.166 1.00 34.78 153 HIS A N 1
ATOM 1209 C CA . HIS A 1 153 ? -8.395 -6.886 -15.939 1.00 34.78 153 HIS A CA 1
ATOM 1210 C C . HIS A 1 153 ? -8.515 -7.286 -14.462 1.00 34.78 153 HIS A C 1
ATOM 1212 O O . HIS A 1 153 ? -9.245 -8.229 -14.177 1.00 34.78 153 HIS A O 1
ATOM 1218 N N . TYR A 1 154 ? -7.934 -6.533 -13.522 1.00 37.47 154 TYR A N 1
ATOM 1219 C CA . TYR A 1 154 ? -8.107 -6.766 -12.083 1.00 37.47 154 TYR A CA 1
ATOM 1220 C C . TYR A 1 154 ? -9.044 -5.714 -11.480 1.00 37.47 154 TYR A C 1
ATOM 1222 O O . TYR A 1 154 ? -8.691 -4.958 -10.576 1.00 37.47 154 TYR A O 1
ATOM 1230 N N . ARG A 1 155 ? -10.282 -5.635 -11.991 1.00 36.56 155 ARG A N 1
ATOM 1231 C CA . ARG A 1 155 ? -11.360 -5.002 -11.216 1.00 36.56 155 ARG A CA 1
ATOM 1232 C C . ARG A 1 155 ? -11.485 -5.796 -9.919 1.00 36.56 155 ARG A C 1
ATOM 1234 O O . ARG A 1 155 ? -11.872 -6.960 -9.970 1.00 36.56 155 ARG A O 1
ATOM 1241 N N . LEU A 1 156 ? -11.228 -5.155 -8.777 1.00 41.34 156 LEU A N 1
ATOM 1242 C CA . LEU A 1 156 ? -11.810 -5.569 -7.499 1.00 41.34 156 LEU A CA 1
ATOM 1243 C C . LEU A 1 156 ? -13.284 -5.883 -7.771 1.00 41.34 156 LEU A C 1
ATOM 1245 O O . LEU A 1 156 ? -14.048 -4.992 -8.147 1.00 41.34 156 LEU A O 1
ATOM 1249 N N . GLY A 1 157 ? -13.645 -7.162 -7.692 1.00 33.66 157 GLY A N 1
ATOM 1250 C CA . GLY A 1 157 ? -14.977 -7.651 -8.002 1.00 33.66 157 GLY A CA 1
ATOM 1251 C C . GLY A 1 157 ? -15.987 -7.141 -6.984 1.00 33.66 157 GLY A C 1
ATOM 1252 O O . GLY A 1 157 ? -16.401 -7.874 -6.099 1.00 33.66 157 GLY A O 1
ATOM 1253 N N . THR A 1 158 ? -16.434 -5.894 -7.112 1.00 35.31 158 THR A N 1
ATOM 1254 C CA . THR A 1 158 ? -17.642 -5.404 -6.447 1.00 35.31 158 THR A CA 1
ATOM 1255 C C . THR A 1 158 ? -18.865 -5.867 -7.234 1.00 35.31 158 THR A C 1
ATOM 1257 O O . THR A 1 158 ? -19.569 -5.084 -7.864 1.00 35.31 158 THR A O 1
ATOM 1260 N N . ARG A 1 159 ? -19.138 -7.175 -7.186 1.00 34.28 159 ARG A N 1
ATOM 1261 C CA . ARG A 1 159 ? -20.494 -7.711 -7.373 1.00 34.28 159 ARG A CA 1
ATOM 1262 C C . ARG A 1 159 ? -21.089 -8.025 -6.001 1.00 34.28 159 ARG A C 1
ATOM 1264 O O . ARG A 1 159 ? -21.299 -9.178 -5.663 1.00 34.28 159 ARG A O 1
ATOM 1271 N N . ILE A 1 160 ? -21.311 -6.989 -5.197 1.00 36.38 160 ILE A N 1
ATOM 1272 C CA . ILE A 1 160 ? -22.229 -7.037 -4.048 1.00 36.38 160 ILE A CA 1
ATOM 1273 C C . ILE A 1 160 ? -22.784 -5.629 -3.822 1.00 36.38 160 ILE A C 1
ATOM 1275 O O . ILE A 1 160 ? -22.384 -4.887 -2.931 1.00 36.38 160 ILE A O 1
ATOM 1279 N N . ALA A 1 161 ? -23.663 -5.237 -4.736 1.00 32.47 161 ALA A N 1
ATOM 1280 C CA . ALA A 1 161 ? -24.650 -4.183 -4.555 1.00 32.47 161 ALA A CA 1
ATOM 1281 C C . ALA A 1 161 ? -25.805 -4.541 -5.499 1.00 32.47 161 ALA A C 1
ATOM 1283 O O . ALA A 1 161 ? -25.748 -4.239 -6.688 1.00 32.47 161 ALA A O 1
ATOM 1284 N N . GLY A 1 162 ? -26.773 -5.304 -4.989 1.00 38.41 162 GLY A N 1
ATOM 1285 C CA . GLY A 1 162 ? -27.909 -5.799 -5.766 1.00 38.41 162 GLY A CA 1
ATOM 1286 C C . GLY A 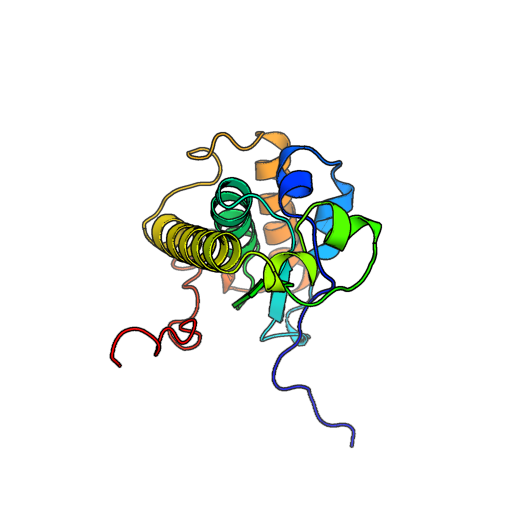1 162 ? -28.418 -7.160 -5.294 1.00 38.41 162 GLY A C 1
ATOM 1287 O O . GLY A 1 162 ? -28.392 -8.108 -6.072 1.00 38.41 162 GLY A O 1
ATOM 1288 N N . ALA A 1 163 ? -28.817 -7.249 -4.026 1.00 34.06 163 ALA A N 1
ATOM 1289 C CA . ALA A 1 163 ? -29.794 -8.198 -3.491 1.00 34.06 163 ALA A CA 1
ATOM 1290 C C . ALA A 1 163 ? -30.315 -7.625 -2.169 1.00 34.06 163 ALA A C 1
ATOM 1292 O O . ALA A 1 163 ? -29.460 -7.128 -1.397 1.00 34.06 163 ALA A O 1
#

Secondary structure (DSSP, 8-state):
-PPPPS-EEEEEEETTHHHHS-GGGGGGG---GGG-SEEEEEE-S-HHHHHHHHHHHHHTT-SEEEE------HHHHTTT-GGGGGG-HHHHHHHHHHHHHHHHHHHTT--SGGGT--HHHHHHHHHHHHHHHHHH--GGGSTTSSTT---TT-------S--